Protein 6XNJ (pdb70)

CATH classification: 2.30.42.10

GO terms:
  GO:0005515 protein binding (F, IPI)
  GO:0032991 protein-containing complex (C, IDA)
  GO:0010360 negative regulation of anion channel activity (P, IMP)
  GO:2000009 negative regulation of protein localization to cell surface (P, IMP)
  GO:0005765 lysosomal membrane (C, TAS)
  GO:0005886 plasma membrane (C, TAS)
  GO:0030660 Golgi-associated vesicle membrane (C, TAS)
  GO:0005794 Golgi apparatus (C, IDA)
  GO:0005737 cytoplasm (C, IDA)
  GO:0016020 membrane (C, IDA)
  GO:0030140 trans-Golgi network transport vesicle (C, IDA)
  GO:0000139 Golgi membrane (C, EXP)
  GO:0140313 molecular sequestering activity (F, IMP)
  GO:0042802 identical protein binding (F, IPI)
  GO:0044325 transmembrane transporter binding (F, IPI)

Nearest PDB structures (foldseek):
  6xnj-assembly1_A  TM=1.012E+00  e=6.498E-17  Homo sapiens
  5k4f-assembly2_B  TM=1.002E+00  e=2.785E-15  Homo sapiens
  4k78-assembly1_A  TM=1.004E+00  e=5.838E-15  Homo sapiens
  4k75-assembly1_A  TM=1.004E+00  e=1.032E-14  Homo sapiens
  7pc4-assembly1_A  TM=9.612E-01  e=3.873E-10  Homo sapiens

Foldseek 3Di:
DDKDKFKWFAAPPFDQQWDWDDAQVRPDATFTQDGHPPGTDNVRDDDDGQKGFQAKPNHGRGHGGPVVVCVVRRPDHTMIMTTIDRD/DPDDDDDD

InterPro domains:
  IPR001478 PDZ domain [PF00595] (290-367)
  IPR001478 PDZ domain [PS50106] (288-371)
  IPR001478 PDZ domain [SM00228] (297-371)
  IPR036034 PDZ superfamily [G3DSA:2.30.42.10] (284-370)
  IPR036034 PDZ superfamily [SSF50156] (276-373)
  IPR038879 Golgi-associated PDZ and coiled-coil motif-containing protein [PTHR16528] (25-451)

Radius of gyration: 11.99 Å; Cα contacts (8 Å, |Δi|>4): 226; chains: 2; bounding box: 32×22×31 Å

B-factor: mean 29.41, std 15.58, range [12.45, 88.78]

Secondary structure (DSSP, 8-state):
---EEEEEEE-TT----EEEEEEGGGTEEEEEEEE-TTSHHHHH----TTEEEEEETTEE-TT--HHHHHHHHHT--EEEEEEEEE-/-----EE-

Structure (mmCIF, N/CA/C/O backbone):
data_6XNJ
#
_entry.id   6XNJ
#
_cell.length_a   68.759
_cell.length_b   68.759
_cell.length_c   59.941
_cell.angle_alpha   90.000
_cell.angle_beta   90.000
_cell.angle_gamma   120.000
#
_symmetry.space_group_name_H-M   'P 32 2 1'
#
loop_
_entity.id
_entity.type
_entity.pdbx_description
1 polymer 'Golgi-associated PDZ and coiled-coil motif-containing protein'
2 polymer 'NleG8 peptide'
3 non-polymer 'SULFATE ION'
4 water water
#
loop_
_atom_site.group_PDB
_atom_site.id
_atom_site.type_symbol
_atom_site.label_atom_id
_atom_site.label_alt_id
_atom_site.label_comp_id
_atom_site.label_asym_id
_atom_site.label_entity_id
_atom_site.label_seq_id
_atom_site.pdbx_PDB_ins_code
_atom_site.Cartn_x
_atom_site.Cartn_y
_atom_site.Cartn_z
_atom_site.occupancy
_atom_site.B_iso_or_equiv
_atom_site.auth_seq_id
_atom_site.auth_comp_id
_atom_site.auth_asym_id
_atom_site.auth_atom_id
_atom_site.pdbx_PDB_model_num
ATOM 1 N N . GLY A 1 5 ? 48.59500 -21.80500 -20.54600 1.000 70.45107 276 GLY A N 1
ATOM 2 C CA . GLY A 1 5 ? 47.64700 -22.44500 -21.44100 1.000 61.83429 276 GLY A CA 1
ATOM 3 C C . GLY A 1 5 ? 47.33600 -21.64400 -22.69100 1.000 46.58773 276 GLY A C 1
ATOM 4 O O . GLY A 1 5 ? 47.91900 -20.57900 -22.91400 1.000 53.25398 276 GLY A O 1
ATOM 5 N N . PRO A 1 6 ? 46.43400 -22.16500 -23.52100 1.000 42.55980 277 PRO A N 1
ATOM 6 C CA . PRO A 1 6 ? 45.99700 -21.42600 -24.71200 1.000 33.11132 277 PRO A CA 1
ATOM 7 C C . PRO A 1 6 ? 44.98000 -20.35500 -24.34800 1.000 30.78836 277 PRO A C 1
ATOM 8 O O . PRO A 1 6 ? 44.13900 -20.54300 -23.46400 1.000 32.44174 277 PRO A O 1
ATOM 12 N N . ILE A 1 7 ? 45.05200 -19.22200 -25.04000 1.000 23.63838 278 ILE A N 1
ATOM 13 C CA . ILE A 1 7 ? 44.04200 -18.18900 -24.85800 1.000 21.57060 278 ILE A CA 1
ATOM 14 C C . ILE A 1 7 ? 42.73800 -18.64800 -25.48500 1.000 27.51336 278 ILE A C 1
ATOM 15 O O . ILE A 1 7 ? 42.72200 -19.16600 -26.61400 1.000 25.82290 278 ILE A O 1
ATOM 20 N N . ARG A 1 8 ? 41.63100 -18.45600 -24.77000 1.000 16.76925 279 ARG A N 1
ATOM 21 C CA . ARG A 1 8 ? 40.31400 -18.83400 -25.28100 1.000 18.29441 279 ARG A CA 1
ATOM 22 C C . ARG A 1 8 ? 39.40800 -17.61300 -25.38700 1.000 18.80074 279 ARG A C 1
ATOM 23 O O . ARG A 1 8 ? 39.50600 -16.68000 -24.59500 1.000 17.09750 279 ARG A O 1
ATOM 31 N N . LYS A 1 9 ? 38.50300 -17.63500 -26.36300 1.000 15.90343 280 LYS A N 1
ATOM 32 C CA . LYS A 1 9 ? 37.45100 -16.63300 -26.45500 1.000 14.35056 280 LYS A CA 1
ATOM 33 C C . LYS A 1 9 ? 36.12500 -17.30400 -26.13700 1.000 15.75985 280 LYS A C 1
ATOM 34 O O . LYS A 1 9 ? 35.80200 -18.34900 -26.71300 1.000 17.18074 280 LYS A O 1
ATOM 40 N N . VAL A 1 10 ? 35.35500 -16.70400 -25.23100 1.000 14.60756 281 VAL A N 1
ATOM 41 C CA . VAL A 1 10 ? 34.10800 -17.30200 -24.75800 1.000 12.91189 281 VAL A CA 1
ATOM 42 C C . VAL A 1 10 ? 33.08800 -16.17800 -24.68000 1.000 15.33177 281 VAL A C 1
ATOM 43 O O . VAL A 1 10 ? 33.32400 -15.18500 -23.98100 1.000 19.59746 281 VAL A O 1
ATOM 47 N N . LEU A 1 11 ? 31.95900 -16.33500 -25.36100 1.000 15.34563 282 LEU A N 1
ATOM 48 C CA . LEU A 1 11 ? 30.91500 -15.31300 -25.37200 1.000 12.45310 282 LEU A CA 1
ATOM 49 C C . LEU A 1 11 ? 29.71200 -15.82600 -24.59800 1.000 19.39509 282 LEU A C 1
ATOM 50 O O . LEU A 1 11 ? 29.26700 -16.95600 -24.82300 1.000 20.15111 282 LEU A O 1
ATOM 55 N N . LEU A 1 12 ? 29.17000 -14.99900 -23.71000 1.000 16.65857 283 LEU A N 1
ATOM 56 C CA . LEU A 1 12 ? 27.87200 -15.29800 -23.11800 1.000 16.51587 283 LEU A CA 1
ATOM 57 C C . LEU A 1 12 ? 26.95700 -14.08900 -23.28800 1.000 17.04311 283 LEU A C 1
ATOM 58 O O . LEU A 1 12 ? 27.40100 -12.99300 -23.63600 1.000 18.81267 283 LEU A O 1
ATOM 63 N N . LEU A 1 13 ? 25.66600 -14.30600 -23.04300 1.000 17.20122 284 LEU A N 1
ATOM 64 C CA . LEU A 1 13 ? 24.65900 -13.25700 -23.06500 1.000 18.39308 284 LEU A CA 1
ATOM 65 C C . LEU A 1 13 ? 24.22700 -12.94500 -21.63500 1.000 20.41262 284 LEU A C 1
ATOM 66 O O . LEU A 1 13 ? 24.06800 -13.85300 -20.82400 1.000 19.47942 284 LEU A O 1
ATOM 71 N N . LYS A 1 14 ? 23.98900 -11.66600 -21.36000 1.000 19.41841 285 LYS A N 1
ATOM 72 C CA . LYS A 1 14 ? 23.54600 -11.19700 -20.04700 1.000 20.24610 285 LYS A CA 1
ATOM 73 C C . LYS A 1 14 ? 22.35000 -10.28600 -20.26600 1.000 25.05832 285 LYS A C 1
ATOM 74 O O . LYS A 1 14 ? 22.46800 -9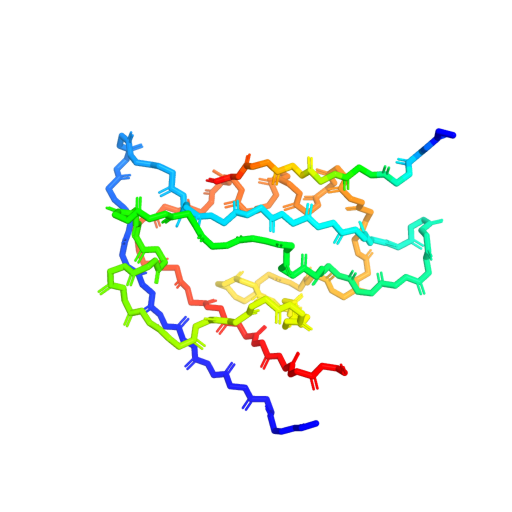.28100 -20.97700 1.000 32.40567 285 LYS A O 1
ATOM 80 N N . GLU A 1 15 ? 21.19900 -10.64000 -19.69100 1.000 25.60291 286 GLU A N 1
ATOM 81 C CA . GLU A 1 15 ? 20.08000 -9.71300 -19.67800 1.000 28.68507 286 GLU A CA 1
ATOM 82 C C . GLU A 1 15 ? 20.38400 -8.53900 -18.73600 1.000 29.03046 286 GLU A C 1
ATOM 83 O O . GLU A 1 15 ? 21.22400 -8.62900 -17.84100 1.000 30.73864 286 GLU A O 1
ATOM 89 N N . ASP A 1 16 ? 19.69500 -7.42000 -18.95700 1.000 31.89401 287 ASP A N 1
ATOM 90 C CA . ASP A 1 16 ? 20.00900 -6.21200 -18.19800 1.000 34.91350 287 ASP A CA 1
ATOM 91 C C . ASP A 1 16 ? 19.83400 -6.42800 -16.70000 1.000 40.16058 287 ASP A C 1
ATOM 92 O O . ASP A 1 16 ? 20.62200 -5.91500 -15.89900 1.000 51.64237 287 ASP A O 1
ATOM 97 N N . HIS A 1 17 ? 18.83300 -7.21200 -16.30100 1.000 32.96531 288 HIS A N 1
ATOM 98 C CA . HIS A 1 17 ? 18.57500 -7.44400 -14.88300 1.000 50.92493 288 HIS A CA 1
ATOM 99 C C . HIS A 1 17 ? 19.52100 -8.46100 -14.24300 1.000 43.05783 288 HIS A C 1
ATOM 100 O O . HIS A 1 17 ? 19.44300 -8.65900 -13.02500 1.000 39.25284 288 HIS A O 1
ATOM 107 N N . GLU A 1 18 ? 20.37800 -9.12300 -15.01800 1.000 27.23666 289 GLU A N 1
ATOM 108 C CA . GLU A 1 18 ? 21.25600 -10.18100 -14.52100 1.000 22.85709 289 GLU A CA 1
ATOM 109 C C . GLU A 1 18 ? 22.63900 -9.64100 -14.19400 1.000 30.22654 289 GLU A C 1
ATOM 110 O O . GLU A 1 18 ? 23.10300 -8.65500 -14.77100 1.000 28.58261 289 GLU A O 1
ATOM 116 N N . GLY A 1 19 ? 23.32600 -10.34900 -13.29000 1.000 29.88230 290 GLY A N 1
ATOM 117 C CA . GLY A 1 19 ? 24.76400 -10.22800 -13.19200 1.000 23.29468 290 GLY A CA 1
ATOM 118 C C . GLY A 1 19 ? 25.45800 -11.20100 -14.12600 1.000 23.85608 290 GLY A C 1
ATOM 119 O O . GLY A 1 19 ? 24.82800 -12.02000 -14.79600 1.000 23.06328 290 GLY A O 1
ATOM 120 N N . LEU A 1 20 ? 26.77800 -11.06500 -14.21300 1.000 19.11705 291 LEU A N 1
ATOM 121 C CA . LEU A 1 20 ? 27.56400 -12.01500 -14.99200 1.000 20.88297 291 LEU A CA 1
ATOM 122 C C . LEU A 1 20 ? 27.60500 -13.38500 -14.32800 1.000 22.91670 291 LEU A C 1
ATOM 123 O O . LEU A 1 20 ? 27.77200 -14.40100 -15.01800 1.000 20.73076 291 LEU A O 1
ATOM 128 N N . GLY A 1 21 ? 27.51000 -13.42400 -13.00200 1.000 19.04489 292 GLY A N 1
ATOM 129 C CA . GLY A 1 21 ? 27.62400 -14.67100 -12.26200 1.000 21.44868 292 GLY A CA 1
ATOM 130 C C . GLY A 1 21 ? 29.04900 -15.12300 -11.99900 1.000 20.19316 292 GLY A C 1
ATOM 131 O O . GLY A 1 21 ? 29.30300 -16.33500 -11.91600 1.000 19.36526 292 GLY A O 1
ATOM 132 N N . ILE A 1 22 ? 29.99800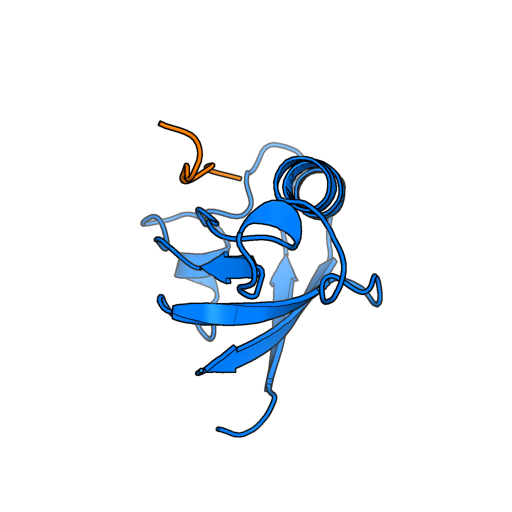 -14.19000 -11.91400 1.000 14.97100 293 ILE A N 1
ATOM 133 C CA . ILE A 1 22 ? 31.37500 -14.52600 -11.56200 1.000 16.64562 293 ILE A CA 1
ATOM 134 C C . ILE A 1 22 ? 31.82400 -13.58400 -10.45700 1.000 18.29202 293 ILE A C 1
ATOM 135 O O . ILE A 1 22 ? 31.29600 -12.48200 -10.29400 1.000 22.50478 293 ILE A O 1
ATOM 140 N N . SER A 1 23 ? 32.80600 -14.03200 -9.68500 1.000 14.82963 294 SER A N 1
ATOM 141 C CA . SER A 1 23 ? 33.55100 -13.13900 -8.80800 1.000 13.68180 294 SER A CA 1
ATOM 142 C C . SER A 1 23 ? 34.98700 -13.05000 -9.30800 1.000 14.33905 294 SER A C 1
ATOM 143 O O . SER A 1 23 ? 35.55000 -14.05100 -9.77000 1.000 15.96081 294 SER A O 1
ATOM 146 N N . ILE A 1 24 ? 35.58500 -11.85900 -9.18400 1.000 15.17048 295 ILE A N 1
ATOM 147 C CA . ILE A 1 24 ? 36.96600 -11.65400 -9.60600 1.000 14.32285 295 ILE A CA 1
ATOM 148 C C . ILE A 1 24 ? 37.81400 -11.19700 -8.43200 1.000 13.96651 295 ILE A C 1
ATOM 149 O O . ILE A 1 24 ? 37.32500 -10.60200 -7.46600 1.000 16.74688 295 ILE A O 1
ATOM 154 N N . THR A 1 25 ? 39.10900 -11.48400 -8.52500 1.000 14.06028 296 THR A N 1
ATOM 155 C CA . THR A 1 25 ? 40.08500 -10.99100 -7.57000 1.000 15.12158 296 THR A CA 1
ATOM 156 C C . THR A 1 25 ? 41.33800 -10.60500 -8.35300 1.000 15.74403 296 THR A C 1
ATOM 157 O O . THR A 1 25 ? 41.43200 -10.82700 -9.57100 1.000 19.35781 296 THR A O 1
ATOM 161 N N . GLY A 1 26 ? 42.28500 -9.97500 -7.66600 1.000 17.60202 297 GLY A N 1
ATOM 162 C CA . GLY A 1 26 ? 43.52700 -9.58900 -8.32500 1.000 18.47335 297 GLY A CA 1
ATOM 163 C C . GLY A 1 26 ? 43.47500 -8.18800 -8.89400 1.000 25.53241 297 GLY A C 1
ATOM 164 O O . GLY A 1 26 ? 42.57100 -7.39800 -8.60900 1.000 24.83495 297 GLY A O 1
ATOM 165 N N . GLY A 1 27 ? 44.46700 -7.87400 -9.71900 1.000 18.51750 298 GLY A N 1
ATOM 166 C CA . GLY A 1 27 ? 44.55900 -6.55100 -10.30100 1.000 18.92637 298 GLY A CA 1
ATOM 167 C C . GLY A 1 27 ? 45.95800 -5.98400 -10.20800 1.000 19.30153 298 GLY A C 1
ATOM 168 O O . GLY A 1 27 ? 46.82100 -6.47700 -9.48000 1.000 21.47301 298 GLY A O 1
ATOM 169 N N . LYS A 1 28 ? 46.15900 -4.89600 -10.96300 1.000 19.31631 299 LYS A N 1
ATOM 170 C CA . LYS A 1 28 ? 47.49200 -4.31300 -11.13100 1.000 22.36200 299 LYS A CA 1
ATOM 171 C C . LYS A 1 28 ? 48.16400 -3.99700 -9.79600 1.000 29.37016 299 LYS A C 1
ATOM 172 O O . LYS A 1 28 ? 49.37400 -4.22300 -9.62500 1.000 26.27618 299 LYS A O 1
ATOM 178 N N . GLU A 1 29 ? 47.41100 -3.45000 -8.83900 1.000 25.08630 300 GLU A N 1
ATOM 179 C CA . GLU A 1 29 ? 48.04600 -3.00800 -7.60700 1.000 29.35399 300 GLU A CA 1
ATOM 180 C C . GLU A 1 29 ? 48.53500 -4.17600 -6.76600 1.000 30.38739 300 GLU A C 1
ATOM 181 O O . GLU A 1 29 ? 49.33800 -3.97500 -5.85700 1.000 29.87206 300 GLU A O 1
ATOM 187 N N . HIS A 1 30 ? 48.09500 -5.38900 -7.06300 1.000 28.32286 301 HIS A N 1
ATOM 188 C CA . HIS A 1 30 ? 48.57700 -6.59100 -6.39800 1.000 30.24315 301 HIS A CA 1
ATOM 189 C C . HIS A 1 30 ? 49.50600 -7.40800 -7.28100 1.000 32.02682 301 HIS A C 1
ATOM 190 O O . HIS A 1 30 ? 49.90200 -8.50700 -6.89400 1.000 32.04072 301 HIS A O 1
ATOM 197 N N . GLY A 1 31 ? 49.84300 -6.91300 -8.46500 1.000 27.79358 302 GLY A N 1
ATOM 198 C CA . GLY A 1 31 ? 50.81300 -7.59700 -9.29600 1.000 36.41843 302 GLY A CA 1
ATOM 199 C C . GLY A 1 31 ? 50.34700 -8.91900 -9.85900 1.000 32.92148 302 GLY A C 1
ATOM 200 O O . GLY A 1 31 ? 51.17700 -9.78200 -10.14900 1.000 31.13381 302 GLY A O 1
ATOM 201 N N . VAL A 1 32 ? 49.04100 -9.10800 -10.01900 1.000 20.54333 303 VAL A N 1
ATOM 202 C CA . VAL A 1 32 ? 48.50800 -10.33600 -10.61000 1.000 20.41406 303 VAL A CA 1
ATOM 203 C C . VAL A 1 32 ? 47.39200 -9.97200 -11.57700 1.000 20.77017 303 VAL A C 1
ATOM 204 O O . VAL A 1 32 ? 46.82700 -8.87200 -11.51400 1.000 23.13153 303 VAL A O 1
ATOM 208 N N . PRO A 1 33 ? 47.06900 -10.88000 -12.50500 1.000 22.89834 304 PRO A N 1
ATOM 209 C CA . PRO A 1 33 ? 45.96500 -10.62600 -13.44300 1.000 21.21425 304 PRO A CA 1
ATOM 210 C C . PRO A 1 33 ? 44.63900 -10.47200 -12.71700 1.000 17.16689 304 PRO A C 1
ATOM 211 O O . PRO A 1 33 ? 44.50700 -10.76300 -11.52200 1.000 18.06070 304 PRO A O 1
ATOM 215 N N . ILE A 1 34 ? 43.62800 -10.04300 -13.47100 1.000 15.32134 305 ILE A N 1
ATOM 216 C CA . ILE A 1 34 ? 42.24800 -10.18800 -13.01000 1.000 14.86458 305 ILE A CA 1
ATOM 217 C C . ILE A 1 34 ? 41.88100 -11.65900 -13.11900 1.000 16.66929 305 ILE A C 1
ATOM 218 O O . ILE A 1 34 ? 41.83700 -12.21500 -14.22100 1.000 18.59696 305 ILE A O 1
ATOM 223 N N . LEU A 1 35 ? 41.60700 -12.29400 -11.98600 1.000 14.91219 306 LEU A N 1
ATOM 224 C CA . LEU A 1 35 ? 41.40600 -13.73500 -11.93000 1.000 13.64532 306 LEU A CA 1
ATOM 225 C C . LEU A 1 35 ? 39.96100 -14.04100 -11.57500 1.000 19.19322 306 LEU A C 1
ATOM 226 O O . LEU A 1 35 ? 39.35100 -13.34000 -10.77000 1.000 16.96083 306 LEU A O 1
ATOM 231 N N . ILE A 1 36 ? 39.42300 -15.11500 -12.15100 1.000 16.08570 307 ILE A N 1
ATOM 232 C CA . ILE A 1 36 ? 38.09900 -15.58000 -11.74900 1.000 16.51007 307 ILE A CA 1
ATOM 233 C C . ILE A 1 36 ? 38.22000 -16.32100 -10.42600 1.000 17.95287 307 ILE A C 1
ATOM 234 O O . ILE A 1 36 ? 38.91600 -17.33800 -10.33100 1.000 15.02085 307 ILE A O 1
ATOM 239 N N . SER A 1 37 ? 37.54400 -15.81000 -9.38700 1.000 13.75599 308 SER A N 1
ATOM 240 C CA A SER A 1 37 ? 37.58000 -16.43100 -8.06800 0.500 15.52734 308 SER A CA 1
ATOM 241 C CA B SER A 1 37 ? 37.61100 -16.46800 -8.09100 0.500 15.05108 308 SER A CA 1
ATOM 242 C C . SER A 1 37 ? 36.48300 -17.46300 -7.86800 1.000 15.38134 308 SER A C 1
ATOM 243 O O . SER A 1 37 ? 36.66800 -18.43400 -7.12400 1.000 17.94756 308 SER A O 1
ATOM 248 N N . GLU A 1 38 ? 35.33200 -17.25600 -8.49200 1.000 13.98614 309 GLU A N 1
ATOM 249 C CA . GLU A 1 38 ? 34.20000 -18.14900 -8.28300 1.000 14.50854 309 GLU A CA 1
ATOM 250 C C . GLU A 1 38 ? 33.24400 -17.98000 -9.44800 1.000 17.84816 309 GLU A C 1
ATOM 251 O O . GLU A 1 38 ? 33.16000 -16.89900 -10.03800 1.000 15.21223 309 GLU A O 1
ATOM 257 N N . ILE A 1 39 ? 32.55600 -19.06900 -9.79600 1.000 14.94466 310 ILE A N 1
ATOM 258 C CA . ILE A 1 39 ? 31.49600 -19.05600 -10.80200 1.000 17.19715 310 ILE A CA 1
ATOM 259 C C . ILE A 1 39 ? 30.22400 -19.48100 -10.09300 1.000 20.56876 310 ILE A C 1
ATOM 260 O O . ILE A 1 39 ? 30.15900 -20.57900 -9.53100 1.000 17.62235 310 ILE A O 1
ATOM 265 N N . HIS A 1 40 ? 29.22100 -18.61700 -10.11500 1.000 15.36969 311 HIS A N 1
ATOM 266 C CA . HIS A 1 40 ? 28.09100 -18.79200 -9.21900 1.000 16.63656 311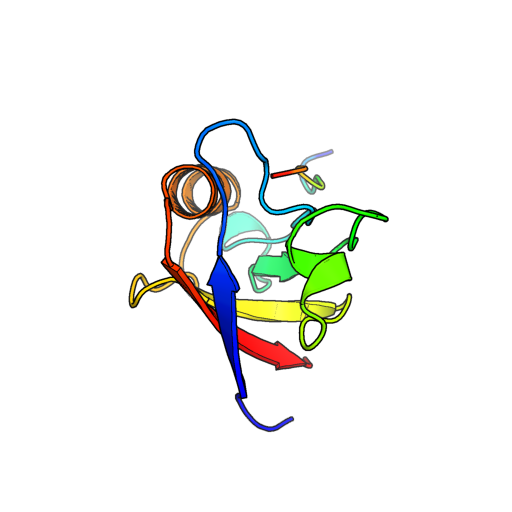 HIS A CA 1
ATOM 267 C C . HIS A 1 40 ? 26.96300 -19.59300 -9.89200 1.000 17.39203 311 HIS A C 1
ATOM 268 O O . HIS A 1 40 ? 26.65400 -19.37300 -11.07300 1.000 19.87993 311 HIS A O 1
ATOM 275 N N . PRO A 1 41 ? 26.36200 -20.53200 -9.16400 1.000 20.27123 312 PRO A N 1
ATOM 276 C CA . PRO A 1 41 ? 25.40600 -21.46100 -9.78600 1.000 20.91975 312 PRO A CA 1
ATOM 277 C C . PRO A 1 41 ? 24.18800 -20.75400 -10.36900 1.000 26.43939 312 PRO A C 1
ATOM 278 O O . PRO A 1 41 ? 23.60200 -19.86300 -9.75000 1.000 21.41049 312 PRO A O 1
ATOM 282 N N . GLY A 1 42 ? 23.80300 -21.16900 -11.58100 1.000 20.96505 313 GLY A N 1
ATOM 283 C CA . GLY A 1 42 ? 22.55400 -20.74200 -12.17000 1.000 24.24229 313 GLY A CA 1
ATOM 284 C C . GLY A 1 42 ? 22.59300 -19.40200 -12.86900 1.000 21.46852 313 GLY A C 1
ATOM 285 O O . GLY A 1 42 ? 21.57800 -19.00300 -13.46300 1.000 21.92366 313 GLY A O 1
ATOM 286 N N . GLN A 1 43 ? 23.72000 -18.69500 -12.82100 1.000 18.94107 314 GLN A N 1
ATOM 287 C CA . GLN A 1 43 ? 23.82200 -17.36700 -13.40900 1.000 18.37322 314 GLN A CA 1
ATOM 288 C C . GLN A 1 43 ? 24.45900 -17.48500 -14.79300 1.000 19.78663 314 GLN A C 1
ATOM 289 O O . GLN A 1 43 ? 24.80400 -18.59900 -15.19800 1.000 18.61752 314 GLN A O 1
ATOM 295 N N . PRO A 1 44 ? 24.60700 -16.38800 -15.55100 1.000 19.74116 315 PRO A N 1
ATOM 296 C CA . PRO A 1 44 ? 24.99900 -16.54800 -16.97100 1.000 18.23039 315 PRO A CA 1
ATOM 297 C C . PRO A 1 44 ? 26.27700 -17.32900 -17.21700 1.000 15.69678 315 PRO A C 1
ATOM 298 O O . PRO A 1 44 ? 26.32000 -18.12900 -18.16300 1.000 17.10492 315 PRO A O 1
ATOM 302 N N . ALA A 1 45 ? 27.33800 -17.08700 -16.45300 1.000 14.72432 316 ALA A N 1
ATOM 303 C CA . ALA A 1 45 ? 28.58500 -17.79200 -16.72000 1.000 20.11881 316 ALA A CA 1
ATOM 304 C C . ALA A 1 45 ? 28.42200 -19.29100 -16.50800 1.000 20.27786 316 ALA A C 1
ATOM 305 O O . ALA A 1 45 ? 28.89400 -20.10000 -17.31800 1.000 20.58269 316 ALA A O 1
ATOM 307 N N . ASP A 1 46 ? 27.74200 -19.68000 -15.43000 1.000 19.54820 317 ASP A N 1
ATOM 308 C CA . ASP A 1 46 ? 27.49000 -21.09900 -15.18300 1.000 18.04988 317 ASP A CA 1
ATOM 309 C C . ASP A 1 46 ? 26.64900 -21.71500 -16.29600 1.000 20.67185 317 ASP A C 1
ATOM 310 O O . ASP A 1 46 ? 26.88000 -22.85700 -16.70200 1.000 20.21675 317 ASP A O 1
ATOM 315 N N . ARG A 1 47 ? 25.64900 -20.98200 -16.78500 1.000 17.76212 318 ARG A N 1
ATOM 316 C CA . ARG A 1 47 ? 24.75400 -21.52400 -17.80200 1.000 18.93826 318 ARG A CA 1
ATOM 317 C C . ARG A 1 47 ? 25.42100 -21.61800 -19.16300 1.000 18.90136 318 ARG A C 1
ATOM 318 O O . ARG A 1 47 ? 24.92900 -22.34600 -20.04300 1.000 21.47718 318 ARG A O 1
ATOM 326 N N . CYS A 1 48 ? 26.52800 -20.91200 -19.34400 1.000 19.19383 319 CYS A N 1
ATOM 327 C CA . CYS A 1 48 ? 27.23100 -20.92300 -20.61600 1.000 24.79310 319 CYS A CA 1
ATOM 328 C C . CYS A 1 48 ? 28.36600 -21.93700 -20.62600 1.000 23.18888 319 CYS A C 1
ATOM 329 O O . CYS A 1 48 ? 28.54900 -22.65300 -21.61400 1.000 24.95536 319 CYS A O 1
ATOM 332 N N . GLY A 1 49 ? 29.11200 -22.04200 -19.53000 1.000 19.00717 320 GLY A N 1
ATOM 333 C CA . GLY A 1 49 ? 30.29800 -22.87000 -19.50700 1.000 23.39805 320 GLY A CA 1
ATOM 334 C C . GLY A 1 49 ? 31.44800 -22.19600 -20.23900 1.000 22.98722 320 GLY A C 1
ATOM 335 O O . GLY A 1 49 ? 31.29100 -21.19600 -20.94700 1.000 25.11966 320 GLY A O 1
ATOM 336 N N . GLY A 1 50 ? 32.63800 -22.75700 -20.05900 1.000 24.17961 321 GLY A N 1
ATOM 337 C CA . GLY A 1 50 ? 33.81400 -22.28500 -20.75400 1.000 19.73836 321 GLY A CA 1
ATOM 338 C C . GLY A 1 50 ? 34.67800 -21.31600 -19.97100 1.000 19.07915 321 GLY A C 1
ATOM 339 O O . GLY A 1 50 ? 35.82300 -21.08100 -20.36900 1.000 17.97084 321 GLY A O 1
ATOM 340 N N . LEU A 1 51 ? 34.16600 -20.73500 -18.88500 1.000 16.54309 322 LEU A N 1
ATOM 341 C CA . LEU A 1 51 ? 35.00100 -19.97500 -17.96000 1.000 17.46866 322 LEU A CA 1
ATOM 342 C C . LEU A 1 51 ? 35.33200 -20.85800 -16.76100 1.000 25.04651 322 LEU A C 1
ATOM 343 O O . LEU A 1 51 ? 34.54200 -21.72200 -16.37900 1.000 23.24696 322 LEU A O 1
ATOM 348 N N . HIS A 1 52 ? 36.50800 -20.65100 -16.17600 1.000 15.60459 323 HIS A N 1
ATOM 349 C CA . HIS A 1 52 ? 36.94500 -21.51700 -15.08900 1.000 16.48151 323 HIS A CA 1
ATOM 350 C C . HIS A 1 52 ? 37.55900 -20.67900 -13.98000 1.000 17.26147 323 HIS A C 1
ATOM 351 O O . HIS A 1 52 ? 38.18200 -19.64800 -14.24200 1.000 16.36990 323 HIS A O 1
ATOM 358 N N . VAL A 1 53 ? 37.35200 -21.11900 -12.73500 1.000 17.18889 324 VAL A N 1
ATOM 359 C CA . VAL A 1 53 ? 38.06100 -20.51400 -11.60800 1.000 14.43107 324 VAL A CA 1
ATOM 360 C C . VAL A 1 53 ? 39.56200 -20.59500 -11.84900 1.000 18.02558 324 VAL A C 1
ATOM 361 O O . VAL A 1 53 ? 40.09900 -21.64000 -12.25200 1.000 16.85205 324 VAL A O 1
ATOM 365 N N . GLY A 1 54 ? 40.25200 -19.47700 -11.61200 1.000 14.59235 325 GLY A N 1
ATOM 366 C CA . GLY A 1 54 ? 41.67600 -19.36100 -11.85900 1.000 16.45275 325 GLY A CA 1
ATOM 367 C C . GLY A 1 54 ? 42.04500 -18.91100 -13.26100 1.000 16.50105 325 GLY A C 1
ATOM 368 O O . GLY A 1 54 ? 43.24900 -18.72500 -13.54900 1.000 16.16838 325 GLY A O 1
ATOM 369 N N . ASP A 1 55 ? 41.06600 -18.78800 -14.16100 1.000 15.11508 326 ASP A N 1
ATOM 370 C CA . ASP A 1 55 ? 41.30000 -18.10400 -15.42600 1.000 18.04117 326 ASP A CA 1
ATOM 371 C C . ASP A 1 55 ? 41.68400 -16.66200 -15.16500 1.000 18.56069 326 ASP A C 1
ATOM 372 O O . ASP A 1 55 ? 41.08700 -15.99900 -14.31500 1.000 16.87165 326 ASP A O 1
ATOM 377 N N . ALA A 1 56 ? 42.65900 -16.16900 -15.91900 1.000 15.35496 327 ALA A N 1
ATOM 378 C CA . ALA A 1 56 ? 42.89200 -14.73400 -16.01200 1.000 14.55226 327 ALA A CA 1
ATOM 379 C C . ALA A 1 56 ? 41.99500 -14.16800 -17.10000 1.000 15.55054 327 ALA A C 1
ATOM 380 O O . ALA A 1 56 ? 41.94700 -14.70400 -18.21600 1.000 15.81326 327 ALA A O 1
ATOM 382 N N . ILE A 1 57 ? 41.31600 -13.07300 -16.80200 1.000 14.69638 328 ILE A N 1
ATOM 383 C CA . ILE A 1 57 ? 40.53900 -12.38800 -17.83700 1.000 13.04971 328 ILE A CA 1
ATOM 384 C C . ILE A 1 57 ? 41.44900 -11.35000 -18.48200 1.000 16.04594 328 ILE A C 1
ATOM 385 O O . ILE A 1 57 ? 41.80700 -10.35000 -17.85300 1.000 17.18384 328 ILE A O 1
ATOM 390 N N . LEU A 1 58 ? 41.82400 -11.58300 -19.73700 1.000 13.66779 329 LEU A N 1
ATOM 391 C CA . LEU A 1 58 ? 42.73300 -10.65600 -20.39700 1.000 13.96141 329 LEU A CA 1
ATOM 392 C C . LEU A 1 58 ? 42.00800 -9.45300 -20.97800 1.000 17.03367 329 LEU A C 1
ATOM 393 O O . LEU A 1 58 ? 42.59100 -8.36600 -21.06500 1.000 15.47074 329 LEU A O 1
ATOM 398 N N . ALA A 1 59 ? 40.77400 -9.64700 -21.44000 1.000 15.20010 330 ALA A N 1
ATOM 399 C CA . ALA A 1 59 ? 39.99900 -8.59100 -22.07200 1.000 13.97382 330 ALA A CA 1
ATOM 400 C C . ALA A 1 59 ? 38.53800 -8.99500 -22.03900 1.000 15.59622 330 ALA A C 1
ATOM 401 O O . ALA A 1 59 ? 38.20300 -10.17600 -21.92600 1.000 14.77434 330 ALA A O 1
ATOM 403 N N . VAL A 1 60 ? 37.66600 -7.99700 -22.10800 1.000 15.86902 331 VAL A N 1
ATOM 404 C CA . VAL A 1 60 ? 36.24200 -8.26400 -22.23500 1.000 14.32312 331 VAL A CA 1
ATOM 405 C C . VAL A 1 60 ? 35.68000 -7.29400 -23.26300 1.000 16.08428 331 VAL A C 1
ATOM 406 O O . VAL A 1 60 ? 35.88700 -6.08100 -23.16000 1.000 16.31045 331 VAL A O 1
ATOM 410 N N . ASN A 1 61 ? 34.99200 -7.83300 -24.26800 1.000 15.24637 332 ASN A N 1
ATOM 411 C CA . ASN A 1 61 ? 34.48700 -7.04300 -25.38900 1.000 20.23299 332 ASN A CA 1
ATOM 412 C C . ASN A 1 61 ? 35.56900 -6.12600 -25.95600 1.000 21.69770 332 ASN A C 1
ATOM 413 O O . ASN A 1 61 ? 35.32200 -4.97800 -26.32000 1.000 18.54608 332 ASN A O 1
ATOM 418 N N . GLY A 1 62 ? 36.78700 -6.64300 -26.04300 1.000 17.24007 333 GLY A N 1
ATOM 419 C CA . GLY A 1 62 ? 37.86400 -5.87600 -26.62100 1.000 21.85396 333 GLY A CA 1
ATOM 420 C C . GLY A 1 62 ? 38.50600 -4.87000 -25.69600 1.000 29.27064 3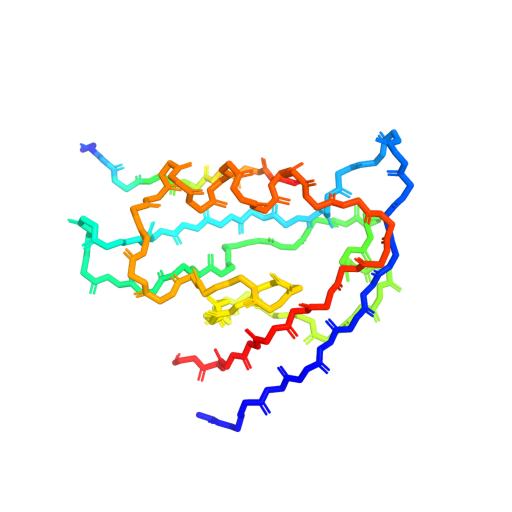33 GLY A C 1
ATOM 421 O O . GLY A 1 62 ? 39.48600 -4.22700 -26.09500 1.000 25.97126 333 GLY A O 1
ATOM 422 N N . VAL A 1 63 ? 38.00000 -4.72700 -24.47300 1.000 19.01152 334 VAL A N 1
ATOM 423 C CA . VAL A 1 63 ? 38.54800 -3.78900 -23.50100 1.000 19.88467 334 VAL A CA 1
ATOM 424 C C . VAL A 1 63 ? 39.61100 -4.52200 -22.68700 1.000 21.05582 334 VAL A C 1
ATOM 425 O O . VAL A 1 63 ? 39.33100 -5.53500 -22.04000 1.000 18.52852 334 VAL A O 1
ATOM 429 N N . ASN A 1 64 ? 40.83200 -4.01600 -22.74100 1.000 19.30367 335 ASN A N 1
ATOM 430 C CA . ASN A 1 64 ? 41.98300 -4.68000 -22.14700 1.000 18.12620 335 ASN A CA 1
ATOM 431 C C . ASN A 1 64 ? 41.90400 -4.62600 -20.61400 1.000 20.15297 335 ASN A C 1
ATOM 432 O O . ASN A 1 64 ? 41.70200 -3.55200 -20.02600 1.000 18.37003 335 ASN A O 1
ATOM 437 N N . LEU A 1 65 ? 42.06500 -5.78100 -19.96400 1.000 17.15600 336 LEU A N 1
ATOM 438 C CA . LEU A 1 65 ? 42.09700 -5.84800 -18.50700 1.000 14.93290 336 LEU A CA 1
ATOM 439 C C . LEU A 1 65 ? 43.47300 -6.19600 -17.95900 1.000 19.22832 336 LEU A C 1
ATOM 440 O O . LEU A 1 65 ? 43.60200 -6.45900 -16.75800 1.000 19.83416 336 LEU A O 1
ATOM 445 N N . ARG A 1 66 ? 44.50400 -6.21200 -18.80400 1.000 17.43509 337 ARG A N 1
ATOM 446 C CA . ARG A 1 66 ? 45.82300 -6.64800 -18.36600 1.000 16.83620 337 ARG A CA 1
ATOM 447 C C . ARG A 1 66 ? 46.52000 -5.64300 -17.46100 1.000 27.84428 337 ARG A C 1
ATOM 448 O O . ARG A 1 66 ? 47.45300 -6.02400 -16.74400 1.000 29.30529 337 ARG A O 1
ATOM 456 N N . ASP A 1 67 ? 46.13100 -4.37500 -17.49300 1.000 21.17067 338 ASP A N 1
ATOM 457 C CA . ASP A 1 67 ? 46.84700 -3.37700 -16.71200 1.000 23.35634 338 ASP A CA 1
ATOM 458 C C . ASP A 1 67 ? 45.88900 -2.53600 -15.89100 1.000 24.76813 338 ASP A C 1
ATOM 459 O O . ASP A 1 67 ? 46.09700 -1.33600 -15.69800 1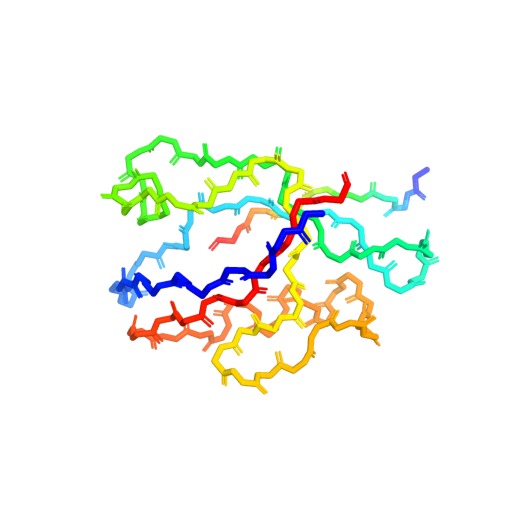.000 30.25390 338 ASP A O 1
ATOM 464 N N . THR A 1 68 ? 44.83500 -3.15300 -15.38500 1.000 22.56250 339 THR A N 1
ATOM 465 C CA . THR A 1 68 ? 43.79500 -2.44500 -14.66100 1.000 20.13975 339 THR A CA 1
ATOM 466 C C . THR A 1 68 ? 43.88900 -2.77200 -13.17500 1.000 27.24166 339 THR A C 1
ATOM 467 O O . THR A 1 68 ? 44.15600 -3.91900 -12.79700 1.000 21.77361 339 THR A O 1
ATOM 471 N N . LYS A 1 69 ? 43.66800 -1.76400 -12.33700 1.000 20.49905 340 LYS A N 1
ATOM 472 C CA . LYS A 1 69 ? 43.50800 -2.04200 -10.91500 1.000 20.93832 340 LYS A CA 1
ATOM 473 C C . LYS A 1 69 ? 42.19700 -2.78100 -10.68800 1.000 19.13918 340 LYS A C 1
ATOM 474 O O . LYS A 1 69 ? 41.31500 -2.81600 -11.55000 1.000 19.21587 340 LYS A O 1
ATOM 480 N N . HIS A 1 70 ? 42.05600 -3.36700 -9.49600 1.000 22.36702 341 HIS A N 1
ATOM 481 C CA . HIS A 1 70 ? 40.86500 -4.17400 -9.22900 1.000 17.70701 341 HIS A CA 1
ATOM 482 C C . HIS A 1 70 ? 39.59000 -3.36000 -9.42800 1.000 17.85087 341 HIS A C 1
ATOM 483 O O . HIS A 1 70 ? 38.65100 -3.81000 -10.08900 1.000 17.02898 341 HIS A O 1
ATOM 490 N N . LYS A 1 71 ? 39.55300 -2.13700 -8.88600 1.000 18.55181 342 LYS A N 1
ATOM 491 C CA . LYS A 1 71 ? 38.32800 -1.34600 -8.96600 1.000 20.29721 342 LYS A CA 1
ATOM 492 C C . LYS A 1 71 ? 37.97200 -1.02900 -10.41300 1.000 21.74732 342 LYS A C 1
ATOM 493 O O . LYS A 1 71 ? 36.79600 -1.04300 -10.79400 1.000 19.80521 342 LYS A O 1
ATOM 499 N N . GLU A 1 72 ? 38.97900 -0.70000 -11.21800 1.000 17.49816 343 GLU A N 1
ATOM 500 C CA . GLU A 1 72 ? 38.73900 -0.39100 -12.62400 1.000 19.81039 343 GLU A CA 1
ATOM 501 C C . GLU A 1 72 ? 38.19800 -1.60700 -13.36100 1.000 19.53571 343 GLU A C 1
ATOM 502 O O . GLU A 1 72 ? 37.29500 -1.49200 -14.20400 1.000 17.31679 343 GLU A O 1
ATOM 508 N N . ALA A 1 73 ? 38.72700 -2.79100 -13.05500 1.000 15.24425 344 ALA A N 1
ATOM 509 C CA . ALA A 1 73 ? 38.21200 -3.99100 -13.71600 1.000 16.85533 344 ALA A CA 1
ATOM 510 C C . ALA A 1 73 ? 36.76800 -4.26500 -13.32400 1.000 17.50769 344 ALA A C 1
ATOM 511 O O . ALA A 1 73 ? 35.95900 -4.69300 -14.16000 1.000 18.85916 344 ALA A O 1
ATOM 513 N N . VAL A 1 74 ? 36.43200 -4.06300 -12.04800 1.000 18.93192 345 VAL A N 1
ATOM 514 C CA . VAL A 1 74 ? 35.04000 -4.19000 -11.63100 1.000 16.49657 345 VAL A CA 1
ATOM 515 C C . VAL A 1 74 ? 34.16800 -3.25500 -12.45600 1.000 17.71745 345 VAL A C 1
ATOM 516 O O . VAL A 1 74 ? 33.09400 -3.63500 -12.92700 1.000 18.81554 345 VAL A O 1
ATOM 520 N N . THR A 1 75 ? 34.60600 -2.01100 -12.60700 1.000 15.02254 346 THR A N 1
ATOM 521 C CA . THR A 1 75 ? 33.81800 -1.03900 -13.36300 1.000 18.85612 346 THR A CA 1
ATOM 522 C C . THR A 1 75 ? 33.61800 -1.51600 -14.78800 1.000 18.24659 346 THR A C 1
ATOM 523 O O . THR A 1 75 ? 32.49200 -1.54900 -15.30200 1.000 18.87458 346 THR A O 1
ATOM 527 N N . ILE A 1 76 ? 34.70100 -1.94400 -15.42200 1.000 17.85310 347 ILE A N 1
ATOM 528 C CA . ILE A 1 76 ? 34.63000 -2.34500 -16.82400 1.000 17.84952 347 ILE A CA 1
ATOM 529 C C . ILE A 1 76 ? 33.73000 -3.56300 -16.97600 1.000 18.51384 347 ILE A C 1
ATOM 530 O O . ILE A 1 76 ? 32.84700 -3.60200 -17.84100 1.000 18.73417 347 ILE A O 1
ATOM 535 N N . LEU A 1 77 ? 33.94200 -4.58000 -16.14700 1.000 15.99341 348 LEU A N 1
ATOM 536 C CA . LEU A 1 77 ? 33.15100 -5.79400 -16.31600 1.000 17.35977 348 LEU A CA 1
ATOM 537 C C . LEU A 1 77 ? 31.68400 -5.52600 -16.02900 1.000 18.48572 348 LEU A C 1
ATOM 538 O O . LEU A 1 77 ? 30.80400 -6.07800 -16.69900 1.000 18.32241 348 LEU A O 1
ATOM 543 N N . SER A 1 78 ? 31.40300 -4.69200 -15.02400 1.000 17.37559 349 SER A N 1
ATOM 544 C CA . SER A 1 78 ? 30.03100 -4.41000 -14.61800 1.000 18.44948 349 SER A CA 1
ATOM 545 C C . SER A 1 78 ? 29.25800 -3.62200 -15.67200 1.000 19.67813 349 SER A C 1
ATOM 546 O O . SER A 1 78 ? 28.01900 -3.65100 -15.65500 1.000 19.69813 349 SER A O 1
ATOM 549 N N . GLN A 1 79 ? 29.96000 -2.87900 -16.53900 1.000 16.73224 350 GLN A N 1
ATOM 550 C CA . GLN A 1 79 ? 29.35600 -2.03900 -17.56800 1.000 19.92146 350 GLN A CA 1
ATOM 551 C C . GLN A 1 79 ? 29.03400 -2.79700 -18.84700 1.000 20.21659 350 GLN A C 1
ATOM 552 O O . GLN A 1 79 ? 28.38900 -2.23400 -19.72900 1.000 20.25873 350 GLN A O 1
ATOM 558 N N . GLN A 1 80 ? 29.47300 -4.04100 -18.97800 1.000 17.99235 351 GLN A N 1
ATOM 559 C CA . GLN A 1 80 ? 29.17800 -4.79500 -20.18900 1.000 18.56708 351 GLN A CA 1
ATOM 560 C C . GLN A 1 80 ? 27.72600 -5.24700 -20.16600 1.000 20.96228 351 GLN A C 1
ATOM 561 O O . GLN A 1 80 ? 27.19500 -5.60700 -19.11400 1.000 23.54848 351 GLN A O 1
ATOM 567 N N . ARG A 1 81 ? 27.07300 -5.18100 -21.32500 1.000 18.94915 352 ARG A N 1
ATOM 568 C CA . ARG A 1 81 ? 25.66800 -5.55200 -21.45200 1.000 18.97909 352 ARG A CA 1
ATOM 569 C C . ARG A 1 81 ? 25.47500 -6.36500 -22.72000 1.000 27.88545 352 ARG A C 1
ATOM 570 O O . ARG A 1 81 ? 26.14700 -6.12300 -23.71800 1.000 26.70853 352 ARG A O 1
ATOM 578 N N . GLY A 1 82 ? 24.50700 -7.28900 -22.68900 1.000 22.13524 353 GLY A N 1
ATOM 579 C CA . GLY A 1 82 ? 24.13000 -8.04400 -23.87200 1.000 22.15658 353 GLY A CA 1
ATOM 580 C C . GLY A 1 82 ? 25.15000 -9.11900 -24.18200 1.000 24.21882 353 GLY A C 1
ATOM 581 O O . GLY A 1 82 ? 25.38900 -10.00600 -23.35300 1.000 24.09718 353 GLY A O 1
ATOM 582 N N . GLU A 1 83 ? 25.77500 -9.04000 -25.36000 1.000 21.79868 354 GLU A N 1
ATOM 583 C CA . GLU A 1 83 ? 26.88300 -9.93400 -25.68800 1.000 18.95264 354 GLU A CA 1
ATOM 584 C C . GLU A 1 83 ? 28.12400 -9.54900 -24.90000 1.000 20.03932 354 GLU A C 1
ATOM 585 O O . GLU A 1 83 ? 28.53300 -8.38500 -24.88300 1.000 23.18711 354 GLU A O 1
ATOM 591 N N . ILE A 1 84 ? 28.73000 -10.52800 -24.23700 1.000 18.41842 355 ILE A N 1
ATOM 592 C CA . ILE A 1 84 ? 29.92100 -10.30000 -23.42600 1.000 17.78428 355 ILE A CA 1
ATOM 593 C C . ILE A 1 84 ? 30.96400 -11.33500 -23.84300 1.000 17.55989 355 ILE A C 1
ATOM 594 O O . ILE A 1 84 ? 30.82800 -12.51700 -23.53000 1.000 18.09170 355 ILE A O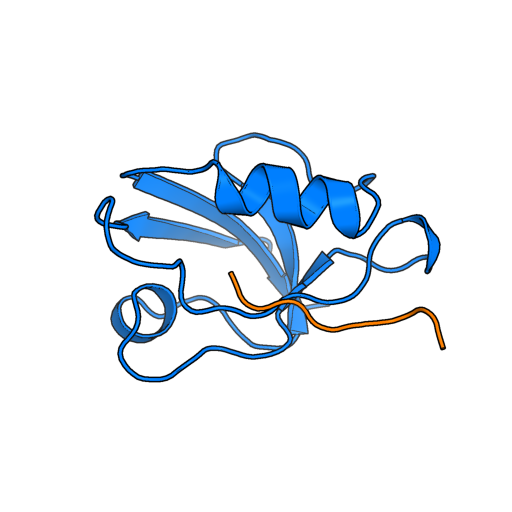 1
ATOM 599 N N . GLU A 1 85 ? 31.97600 -10.90500 -24.58200 1.000 19.07102 356 GLU A N 1
ATOM 600 C CA . GLU A 1 85 ? 32.99300 -11.81700 -25.10200 1.000 15.49485 356 GLU A CA 1
ATOM 601 C C . GLU A 1 85 ? 34.24200 -11.71000 -24.22900 1.000 19.09530 356 GLU A C 1
ATOM 602 O O . GLU A 1 85 ? 34.91200 -10.67300 -24.21400 1.000 18.54651 356 GLU A O 1
ATOM 608 N N . PHE A 1 86 ? 34.56200 -12.79100 -23.53200 1.000 15.10329 357 PHE A N 1
ATOM 609 C CA . PHE A 1 86 ? 35.73400 -12.85800 -22.66700 1.000 15.05949 357 PHE A CA 1
ATOM 610 C C . PHE A 1 86 ? 36.91200 -13.43300 -23.43700 1.000 18.81799 357 PHE A C 1
ATOM 611 O O . PHE A 1 86 ? 36.76700 -14.39800 -24.19100 1.000 20.82210 357 PHE A O 1
ATOM 619 N N . GLU A 1 87 ? 38.07800 -12.83500 -23.24500 1.000 14.66468 358 GLU A N 1
ATOM 620 C CA . GLU A 1 87 ? 39.34400 -13.42700 -23.65000 1.000 13.60302 358 GLU A CA 1
ATOM 621 C C . GLU A 1 87 ? 40.03600 -13.88000 -22.37100 1.000 20.14661 358 GLU A C 1
ATOM 622 O O . GLU A 1 87 ? 40.35600 -13.03700 -21.52500 1.000 17.18924 358 GLU A O 1
ATOM 628 N N . VAL A 1 88 ? 40.23100 -15.19800 -22.21300 1.000 17.13417 359 VAL A N 1
ATOM 629 C CA . VAL A 1 88 ? 40.70700 -15.77500 -20.95200 1.000 15.84668 359 VAL A CA 1
ATOM 630 C C . VAL A 1 88 ? 41.84400 -16.76500 -21.19600 1.000 17.06623 359 VAL A C 1
ATOM 631 O O . VAL A 1 88 ? 41.99000 -17.34500 -22.28100 1.000 18.03789 359 VAL A O 1
ATOM 635 N N . VAL A 1 89 ? 42.65900 -16.97100 -20.15500 1.000 16.59442 360 VAL A N 1
ATOM 636 C CA . VAL A 1 89 ? 43.74100 -17.95400 -20.20800 1.000 19.00813 360 VAL A CA 1
ATOM 637 C C . VAL A 1 89 ? 43.94200 -18.50300 -18.80500 1.000 19.72721 360 VAL A C 1
ATOM 638 O O . VAL A 1 89 ? 43.85000 -17.76600 -17.82100 1.000 19.93148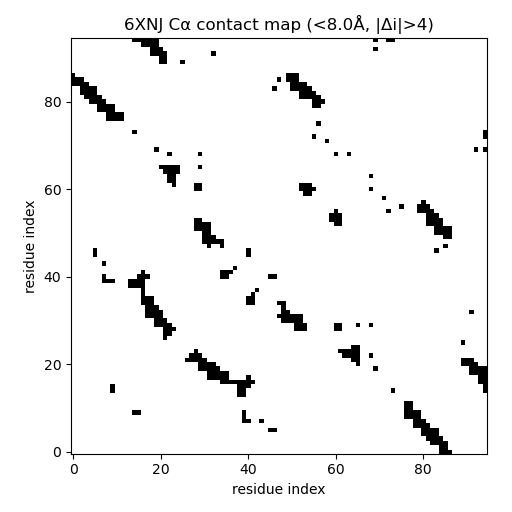 360 VAL A O 1
ATOM 642 N N . TYR A 1 90 ? 44.16700 -19.80000 -18.70900 1.000 21.63639 361 TYR A N 1
ATOM 643 C CA . TYR A 1 90 ? 44.36500 -20.40500 -17.40400 1.000 22.94974 361 TYR A CA 1
ATOM 644 C C . TYR A 1 90 ? 45.82800 -20.25300 -17.03100 1.000 30.01636 361 TYR A C 1
ATOM 645 O O . TYR A 1 90 ? 46.70900 -20.72600 -17.75300 1.000 37.16692 361 TYR A O 1
ATOM 654 N N . VAL A 1 91 ? 46.07400 -19.58600 -15.90800 1.000 42.49523 362 VAL A N 1
ATOM 655 C C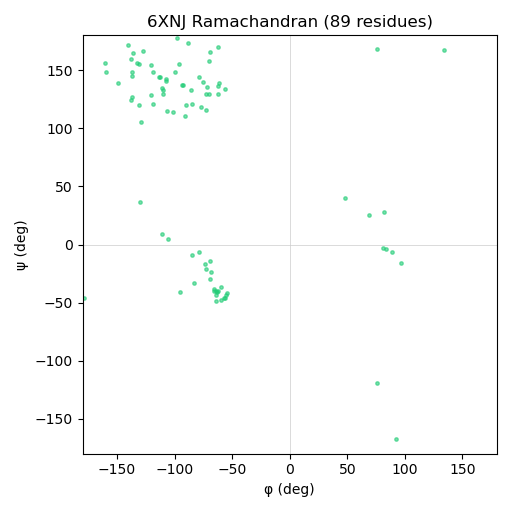A . VAL A 1 91 ? 47.41400 -19.18800 -15.52100 1.000 55.96903 362 VAL A CA 1
ATOM 656 C C . VAL A 1 91 ? 47.99800 -20.22300 -14.56100 1.000 59.31928 362 VAL A C 1
ATOM 657 O O . VAL A 1 91 ? 47.34800 -20.64900 -13.60200 1.000 50.44636 362 VAL A O 1
ATOM 662 N N . THR B 2 3 ? 44.76100 -6.72000 4.83300 1.000 51.57484 208 THR B N 1
ATOM 663 C CA . THR B 2 3 ? 43.59500 -6.28200 4.08300 1.000 50.90711 208 THR B CA 1
ATOM 664 C C . THR B 2 3 ? 43.97700 -5.46200 2.84900 1.000 54.43224 208 THR B C 1
ATOM 665 O O . THR B 2 3 ? 44.60900 -4.41800 2.98100 1.000 71.07892 208 THR B O 1
ATOM 669 N N . GLN B 2 4 ? 43.61400 -5.96200 1.65900 1.000 40.80168 209 GLN B N 1
ATOM 670 C CA . GLN B 2 4 ? 43.57100 -5.17100 0.42600 1.000 42.49992 209 GLN B CA 1
ATOM 671 C C . GLN B 2 4 ? 43.08800 -6.04200 -0.73800 1.000 31.86542 209 GLN B C 1
ATOM 672 O O . GLN B 2 4 ? 42.21200 -5.59600 -1.47900 1.000 37.89119 209 GLN B O 1
ATOM 678 N N . ASN B 2 5 ? 43.61400 -7.27400 -0.91100 1.000 33.19580 210 ASN B N 1
ATOM 679 C CA . ASN B 2 5 ? 43.03900 -8.21500 -1.88900 1.000 29.42704 210 ASN B CA 1
ATOM 680 C C . ASN B 2 5 ? 41.60900 -8.54200 -1.50200 1.000 25.38778 210 ASN B C 1
ATOM 681 O O . ASN B 2 5 ? 41.34800 -8.96200 -0.37500 1.000 25.77547 210 ASN B O 1
ATOM 686 N N . ILE B 2 6 ? 40.68400 -8.41600 -2.44600 1.000 22.83726 211 ILE B N 1
ATOM 687 C CA . ILE B 2 6 ? 39.30000 -8.79300 -2.19800 1.000 21.12526 211 ILE B CA 1
ATOM 688 C C . ILE B 2 6 ? 38.78400 -9.56800 -3.40300 1.000 19.04907 211 ILE B C 1
ATOM 689 O O . ILE B 2 6 ? 39.39800 -9.58600 -4.47300 1.000 21.33386 211 ILE B O 1
ATOM 694 N N . CYS B 2 7 ? 37.66700 -10.25300 -3.21400 1.000 18.60851 212 CYS B N 1
ATOM 695 C CA . CYS B 2 7 ? 36.92700 -10.82000 -4.33700 1.000 17.11311 212 CYS B CA 1
ATOM 696 C C . CYS B 2 7 ? 35.61700 -10.06800 -4.47700 1.000 18.09824 212 CYS B C 1
ATOM 697 O O . CYS B 2 7 ? 34.97200 -9.75700 -3.47600 1.000 19.88745 212 CYS B O 1
ATOM 700 N N . THR B 2 8 ? 35.26500 -9.70600 -5.71600 1.000 17.55689 213 THR B N 1
ATOM 701 C CA . THR B 2 8 ? 34.08700 -8.89700 -5.97100 1.000 19.06779 213 THR B CA 1
ATOM 702 C C . THR B 2 8 ? 33.15100 -9.67700 -6.88100 1.000 18.37552 213 THR B C 1
ATOM 703 O O . THR B 2 8 ? 33.55200 -10.11000 -7.95800 1.000 16.61887 213 THR B O 1
ATOM 707 N N . ARG B 2 9 ? 31.89900 -9.78900 -6.48000 1.000 19.57561 214 ARG B N 1
ATOM 708 C CA A ARG B 2 9 ? 30.91500 -10.46700 -7.30700 0.500 21.66489 214 ARG B CA 1
ATOM 709 C CA B ARG B 2 9 ? 30.90200 -10.46300 -7.29500 0.500 22.13005 214 ARG B CA 1
ATOM 710 C C . ARG B 2 9 ? 30.38200 -9.50600 -8.36600 1.000 25.24050 214 ARG B C 1
ATOM 711 O O . ARG B 2 9 ? 30.07000 -8.34600 -8.07500 1.000 22.80403 214 ARG B O 1
ATOM 726 N N . ILE B 2 10 ? 30.30300 -9.98300 -9.60600 1.000 19.78084 215 ILE B N 1
ATOM 727 C CA . ILE B 2 10 ? 29.78200 -9.15000 -10.68300 1.000 22.88522 215 ILE B CA 1
ATOM 728 C C . ILE B 2 10 ? 28.76500 -9.94800 -11.51100 1.000 34.15612 215 ILE B C 1
ATOM 729 O O . ILE B 2 10 ? 28.02700 -9.37600 -12.31600 1.000 33.63713 215 ILE B O 1
#

Organism: Homo sapiens (NCBI:txid9606)

Solvent-accessible surface area: 5320 Å² total; per-residue (Å²): 81,104,98,60,138,24,79,5,114,20,109,97,159,39,27,2,0,0,8,0,29,3,1,107,77,47,67,65,58,2,38,2,37,86,44,15,116,48,41,4,2,73,144,64,34,35,8,102,85,22,0,0,1,22,8,0,57,76,62,80,2,128,93,10,114,11,168,86,0,31,61,24,1,65,122,24,166,31,112,0,68,0,34,0,20,128,116,189,120,100,95,78,31,146,24

Sequence (95 aa):
GPIRKVLLLKEDHEGLGISITGGKEHGVPILISSEIHPGQPADRCGGLHVGDAILAVNGVNLRDTKHKEAVTILSQQRGEIEFEVVYVTQNICTRRI